Protein AF-A0A357SYV7-F1 (afdb_monomer)

Mean predicted aligned error: 10.17 Å

Solvent-accessible surface area (backbone atoms only — not comparable to full-atom values): 6438 Å² total; per-residue (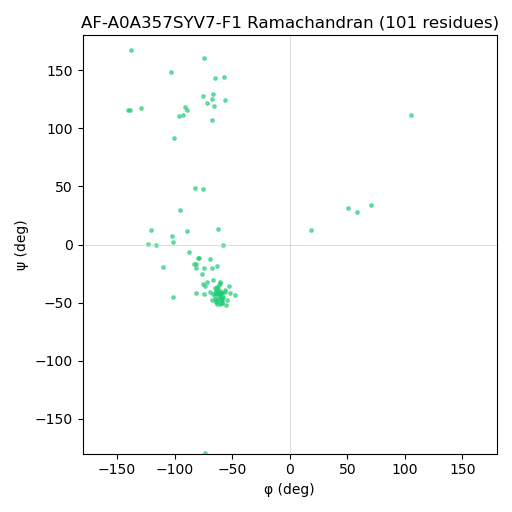Å²): 138,88,80,90,63,93,70,72,69,90,52,96,84,54,104,60,82,61,68,66,60,48,43,43,46,74,72,66,59,48,83,76,82,76,55,70,72,58,50,51,54,50,48,45,50,54,42,49,49,51,25,24,76,64,60,38,75,84,53,44,69,59,43,48,52,53,52,28,78,75,46,99,32,72,92,45,47,70,58,48,52,54,63,52,65,32,68,72,48,54,52,32,25,76,71,60,56,67,70,81,82,80,114

Secondary structure (DSSP, 8-state):
-----S-----TTSS---HHHHIIIIIS-PPPPPPHHHHHHHHHHHHHHHHHHHT-STTHHHHHHHHHHTTT-GGGHHHHHHHHT-HHHHHHHHHT--GGG--

Foldseek 3Di:
DDDPDPDDPPDVPDDDDDPVVCCVCPVVVPDDDDDPVVLLVVLLQVLLVVLLVVLHPVCSLVSLVVSVVVDVCVVVSVVSSVSCPPPVSNVCSNVSHHPVVPD

Radius of gyration: 17.52 Å; Cα contacts (8 Å, |Δi|>4): 78; chains: 1; bounding box: 31×27×48 Å

Sequence (103 aa):
MYSFSGLSNTLTGNKYGCWYKFYCRYVLELPSRPGLPLIFGKACHAVIETAIKAGNAEIMPALCQVVVSASDLEEQKEDLEKCVQASSVLDAINAGGEVEEYF

pLDDT: mean 79.22, std 17.85, range [34.66, 94.81]

Structure (mmCIF, N/CA/C/O backbone):
data_AF-A0A357SYV7-F1
#
_entry.id   AF-A0A357SYV7-F1
#
loop_
_atom_site.group_PDB
_atom_site.id
_atom_site.type_symbol
_atom_site.label_atom_id
_atom_site.label_alt_id
_atom_site.label_comp_id
_atom_site.label_asym_id
_atom_site.label_entity_id
_atom_site.label_seq_id
_atom_site.pdbx_PDB_ins_code
_atom_site.Cartn_x
_atom_site.Cartn_y
_atom_site.Cartn_z
_atom_site.occupancy
_atom_site.B_iso_or_equiv
_atom_site.auth_seq_id
_atom_site.auth_comp_id
_atom_site.auth_asym_id
_atom_site.auth_atom_id
_atom_site.pdbx_PDB_model_num
ATOM 1 N N . MET A 1 1 ? -3.318 18.938 -15.066 1.00 36.41 1 MET A N 1
ATOM 2 C CA . MET A 1 1 ? -4.245 17.864 -15.476 1.00 36.41 1 MET A CA 1
ATOM 3 C C . MET A 1 1 ? -3.392 16.632 -15.751 1.00 36.41 1 MET A C 1
ATOM 5 O O . MET A 1 1 ? -2.710 16.598 -16.768 1.00 36.41 1 MET A O 1
ATOM 9 N N . TYR A 1 2 ? -3.291 15.713 -14.789 1.00 34.66 2 TYR A N 1
ATOM 10 C CA . TYR A 1 2 ? -2.474 14.503 -14.917 1.00 34.66 2 TYR A CA 1
ATOM 11 C C . TYR A 1 2 ? -3.386 13.364 -15.379 1.00 34.66 2 TYR A C 1
ATOM 13 O O . TYR A 1 2 ? -4.272 12.955 -14.642 1.00 34.66 2 TYR A O 1
ATOM 21 N N . SER A 1 3 ? -3.213 12.910 -16.622 1.00 37.22 3 SER A N 1
ATOM 22 C CA . SER A 1 3 ? -3.902 11.726 -17.147 1.00 37.22 3 SER A CA 1
ATOM 23 C C . SER A 1 3 ? -3.029 10.502 -16.888 1.00 37.22 3 SER A C 1
ATOM 25 O O . SER A 1 3 ? -1.904 10.427 -17.382 1.00 37.22 3 SER A O 1
ATOM 27 N N . PHE A 1 4 ? -3.555 9.566 -16.099 1.00 49.66 4 PHE A N 1
ATOM 28 C CA . PHE A 1 4 ? -2.931 8.295 -15.723 1.00 49.66 4 PHE A CA 1
ATOM 29 C C . PHE A 1 4 ? -3.387 7.138 -16.629 1.00 49.66 4 PHE A C 1
ATOM 31 O O . PHE A 1 4 ? -3.438 5.986 -16.214 1.00 49.66 4 PHE A O 1
ATOM 38 N N . SER A 1 5 ? -3.720 7.421 -17.890 1.00 43.81 5 SER A N 1
ATOM 39 C CA . SER A 1 5 ? -3.986 6.369 -18.873 1.00 43.81 5 SER A CA 1
ATOM 40 C C . SER A 1 5 ? -2.691 6.061 -19.620 1.00 43.81 5 SER A C 1
ATOM 42 O O . SER A 1 5 ? -2.170 6.876 -20.376 1.00 43.81 5 SER A O 1
ATOM 44 N N . GLY A 1 6 ? -2.129 4.871 -19.400 1.00 47.78 6 GLY A N 1
ATOM 45 C CA . GLY A 1 6 ? -0.914 4.375 -20.062 1.00 47.78 6 GLY A CA 1
ATOM 46 C C . GLY A 1 6 ? -1.006 4.218 -21.591 1.00 47.78 6 GLY A C 1
ATOM 47 O O . GLY A 1 6 ? -0.129 3.594 -22.190 1.00 47.78 6 GLY A O 1
ATOM 48 N N . LEU A 1 7 ? -2.036 4.781 -22.224 1.00 44.47 7 LEU A N 1
ATOM 49 C CA . LEU A 1 7 ? -2.233 4.838 -23.664 1.00 44.47 7 LEU A CA 1
ATOM 50 C C . LEU A 1 7 ? -1.827 6.229 -24.158 1.00 44.47 7 LEU A C 1
ATOM 52 O O . LEU A 1 7 ? -2.604 7.179 -24.180 1.00 44.47 7 LEU A O 1
ATOM 56 N N . SER A 1 8 ? -0.556 6.342 -24.539 1.00 41.47 8 SER A N 1
ATOM 57 C CA . SER A 1 8 ? -0.042 7.519 -25.235 1.00 41.47 8 SER A CA 1
ATOM 58 C C . SER A 1 8 ? -0.673 7.574 -26.626 1.00 41.47 8 SER A C 1
ATOM 60 O O . SER A 1 8 ? -0.320 6.779 -27.493 1.00 41.47 8 SER A O 1
ATOM 62 N N . ASN A 1 9 ? -1.608 8.502 -26.835 1.00 43.44 9 ASN A N 1
ATOM 63 C CA . ASN A 1 9 ? -2.196 8.771 -28.145 1.00 43.44 9 ASN A CA 1
ATOM 64 C C . ASN A 1 9 ? -1.097 9.116 -29.161 1.00 43.44 9 ASN A C 1
ATOM 66 O O . ASN A 1 9 ? -0.325 10.055 -28.969 1.00 43.44 9 ASN A O 1
ATOM 70 N N . THR A 1 10 ? -1.057 8.369 -30.263 1.00 47.53 10 THR A N 1
ATOM 71 C CA . THR A 1 10 ? -0.120 8.492 -31.391 1.00 47.53 10 THR A CA 1
ATOM 72 C C . THR A 1 10 ? -0.449 9.686 -32.298 1.00 47.53 10 THR A C 1
ATOM 74 O O . THR A 1 10 ? -0.527 9.552 -33.517 1.00 47.5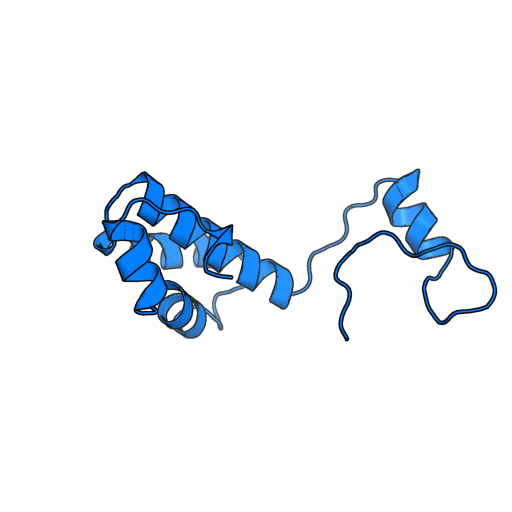3 10 THR A O 1
ATOM 77 N N . LEU A 1 11 ? -0.691 10.865 -31.723 1.00 46.03 11 LEU A N 1
ATOM 78 C CA . LEU A 1 11 ? -0.847 12.105 -32.485 1.00 46.03 11 LEU A CA 1
ATOM 79 C C . LEU A 1 11 ? 0.529 12.755 -32.644 1.00 46.03 11 LEU A C 1
ATOM 81 O O . LEU A 1 11 ? 1.147 13.187 -31.673 1.00 46.03 11 LEU A O 1
ATOM 85 N N . THR A 1 12 ? 0.988 12.839 -33.891 1.00 50.78 12 THR A N 1
ATOM 86 C CA . THR A 1 12 ? 2.328 13.261 -34.347 1.00 50.78 12 THR A CA 1
ATOM 87 C C . THR A 1 12 ? 2.774 14.670 -33.930 1.00 50.78 12 THR A C 1
ATOM 89 O O . THR A 1 12 ? 3.890 15.068 -34.247 1.00 50.78 12 THR A O 1
ATOM 92 N N . GLY A 1 13 ? 1.944 15.425 -33.205 1.00 50.69 13 GLY A N 1
ATOM 93 C CA . GLY A 1 13 ? 2.211 16.809 -32.810 1.00 50.69 13 GLY A CA 1
ATOM 94 C C . GLY A 1 13 ? 2.347 17.074 -31.308 1.00 50.69 13 GLY A C 1
ATOM 95 O O . GLY A 1 13 ? 2.564 18.227 -30.944 1.00 50.69 13 GLY A O 1
ATOM 96 N N . ASN A 1 14 ? 2.210 16.080 -30.420 1.00 41.31 14 ASN A N 1
ATOM 97 C CA . ASN A 1 14 ? 2.104 16.351 -28.980 1.00 41.31 14 ASN A CA 1
ATOM 98 C C . ASN A 1 14 ? 3.069 15.520 -28.122 1.00 41.31 14 ASN A C 1
ATOM 100 O O . ASN A 1 14 ? 2.956 14.306 -28.083 1.00 41.31 14 ASN A O 1
ATOM 104 N N . LYS A 1 15 ? 3.978 16.227 -27.432 1.00 44.62 15 LYS A N 1
ATOM 105 C CA . LYS A 1 15 ? 4.646 16.039 -26.115 1.00 44.62 15 LYS A CA 1
ATOM 106 C C . LYS A 1 15 ? 4.697 14.673 -25.374 1.00 44.62 15 LYS A C 1
ATOM 108 O O . LYS A 1 15 ? 5.130 14.664 -24.224 1.00 44.62 15 LYS A O 1
ATOM 113 N N . TYR A 1 16 ? 4.362 13.527 -25.964 1.00 45.91 16 TYR A N 1
ATOM 114 C CA . TYR A 1 16 ? 4.280 12.239 -25.270 1.00 45.91 16 TYR A CA 1
ATOM 115 C C . TYR A 1 16 ? 4.832 11.071 -26.108 1.00 45.91 16 TYR A C 1
ATOM 117 O O . TYR A 1 16 ? 4.270 10.696 -27.130 1.00 45.91 16 TYR A O 1
ATOM 125 N N . GLY A 1 17 ? 5.915 10.462 -25.599 1.00 57.38 17 GLY A N 1
ATOM 126 C CA . GLY A 1 17 ? 6.293 9.064 -25.850 1.00 57.38 17 GLY A CA 1
ATOM 127 C C . GLY A 1 17 ? 7.463 8.808 -26.810 1.00 57.38 17 GLY A C 1
ATOM 128 O O . GLY A 1 17 ? 7.346 8.962 -28.016 1.00 57.38 17 GLY A O 1
ATOM 129 N N . CYS A 1 18 ? 8.585 8.307 -26.278 1.00 72.00 18 CYS A N 1
ATOM 130 C CA . CYS A 1 18 ? 9.673 7.724 -27.070 1.00 72.00 18 CYS A CA 1
ATOM 131 C C . CYS A 1 18 ? 9.242 6.356 -27.641 1.00 72.00 18 CYS A C 1
ATOM 133 O O . CYS A 1 18 ? 8.932 5.450 -26.864 1.00 72.00 18 CYS A O 1
ATOM 135 N N . TRP A 1 19 ? 9.265 6.185 -28.970 1.00 74.00 19 TRP A N 1
ATOM 136 C CA . TRP A 1 19 ? 8.891 4.936 -29.667 1.00 74.00 19 TRP A CA 1
ATOM 137 C C . TRP A 1 19 ? 9.625 3.699 -29.147 1.00 74.00 19 TRP A C 1
ATOM 139 O O . TRP A 1 19 ? 9.038 2.627 -29.018 1.00 74.00 19 TRP A O 1
ATOM 149 N N . TYR A 1 20 ? 10.890 3.868 -28.765 1.00 79.56 20 TYR A N 1
ATOM 150 C CA . TYR A 1 20 ? 11.685 2.804 -28.164 1.00 79.56 20 TYR A CA 1
ATOM 151 C C . TYR A 1 20 ? 11.066 2.296 -26.853 1.00 79.56 20 TYR A C 1
ATOM 153 O O . TYR A 1 20 ? 10.945 1.093 -26.644 1.00 79.56 20 TYR A O 1
ATOM 161 N N . LYS A 1 21 ? 10.570 3.202 -25.999 1.00 75.00 21 LYS A N 1
ATOM 162 C CA . LYS A 1 21 ? 9.909 2.839 -24.736 1.00 75.00 21 LYS A CA 1
ATOM 163 C C . LYS A 1 21 ? 8.609 2.069 -24.974 1.00 75.00 21 LYS A C 1
ATOM 165 O O . LYS A 1 21 ? 8.311 1.150 -24.216 1.00 75.00 21 LYS A O 1
ATOM 170 N N . PHE A 1 22 ? 7.850 2.430 -26.012 1.00 80.25 22 PHE A N 1
ATOM 171 C CA . PHE A 1 22 ? 6.654 1.686 -26.409 1.00 80.25 22 PHE A CA 1
ATOM 172 C C . PHE A 1 22 ? 7.016 0.263 -26.847 1.00 80.25 22 PHE A C 1
ATOM 174 O O . PHE A 1 22 ? 6.467 -0.692 -26.306 1.00 80.25 22 PHE A O 1
ATOM 181 N N . TYR A 1 23 ? 7.981 0.121 -27.759 1.00 82.06 23 TYR A N 1
ATOM 182 C CA . TYR A 1 23 ? 8.420 -1.179 -28.268 1.00 82.06 23 TYR A CA 1
ATOM 183 C C . TYR A 1 23 ? 8.932 -2.091 -27.143 1.00 82.06 23 TYR A C 1
ATOM 185 O O . TYR A 1 23 ? 8.475 -3.223 -27.005 1.00 82.06 23 TYR A O 1
ATOM 193 N N . CYS A 1 24 ? 9.802 -1.581 -26.265 1.00 84.00 24 CYS A N 1
ATOM 194 C CA . CYS A 1 24 ? 10.301 -2.345 -25.121 1.00 84.00 24 CYS A CA 1
ATOM 195 C C . CYS A 1 24 ? 9.182 -2.810 -24.180 1.00 84.00 24 CYS A C 1
ATOM 197 O O . CYS A 1 24 ? 9.233 -3.933 -23.689 1.00 84.00 24 CYS A O 1
ATOM 199 N N . ARG A 1 25 ? 8.187 -1.955 -23.914 1.00 80.81 25 ARG A N 1
ATOM 200 C CA . ARG A 1 25 ? 7.141 -2.254 -22.929 1.00 80.81 25 ARG A CA 1
ATOM 201 C C . ARG A 1 25 ? 6.029 -3.143 -23.476 1.00 80.81 25 ARG A C 1
ATOM 203 O O . ARG A 1 25 ? 5.558 -4.004 -22.748 1.00 80.81 25 ARG A O 1
ATOM 210 N N . TYR A 1 26 ? 5.586 -2.901 -24.706 1.00 81.06 26 TYR A N 1
ATOM 211 C CA . TYR A 1 26 ? 4.369 -3.514 -25.247 1.00 81.06 26 TYR A CA 1
ATOM 212 C C . TYR A 1 26 ? 4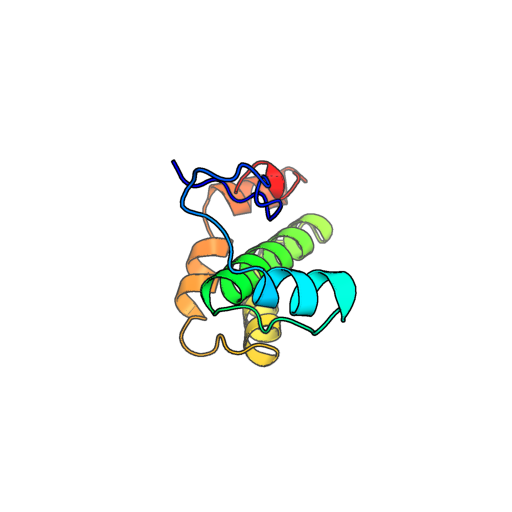.626 -4.548 -26.343 1.00 81.06 26 TYR A C 1
ATOM 214 O O . TYR A 1 26 ? 3.745 -5.353 -26.605 1.00 81.06 26 TYR A O 1
ATOM 222 N N . VAL A 1 27 ? 5.798 -4.534 -26.990 1.00 86.81 27 VAL A N 1
ATOM 223 C CA . VAL A 1 27 ? 6.151 -5.538 -28.012 1.00 86.81 27 VAL A CA 1
ATOM 224 C C . VAL A 1 27 ? 7.090 -6.591 -27.439 1.00 86.81 27 VAL A C 1
ATOM 226 O O . VAL A 1 27 ? 6.880 -7.777 -27.649 1.00 86.81 27 VAL A O 1
ATOM 229 N N . LEU A 1 28 ? 8.118 -6.165 -26.700 1.00 89.81 28 LEU A N 1
ATOM 230 C CA . LEU A 1 28 ? 9.047 -7.085 -26.033 1.00 89.81 28 LEU A CA 1
ATOM 231 C C . LEU A 1 28 ? 8.587 -7.515 -24.633 1.00 89.81 28 LEU A C 1
ATOM 233 O O . LEU A 1 28 ? 9.265 -8.325 -24.011 1.00 89.81 28 LEU A O 1
ATOM 237 N N . GLU A 1 29 ? 7.495 -6.932 -24.124 1.00 88.56 29 GLU A N 1
ATOM 238 C CA . GLU A 1 29 ? 6.932 -7.206 -22.791 1.00 88.56 29 GLU A CA 1
ATOM 239 C C . GLU A 1 29 ? 7.960 -7.121 -21.650 1.00 88.56 29 GLU A C 1
ATOM 241 O O . GLU A 1 29 ? 7.866 -7.815 -20.636 1.00 88.56 29 GLU A O 1
ATOM 246 N N . LEU A 1 30 ? 8.967 -6.251 -21.790 1.00 86.06 30 LEU A N 1
ATOM 247 C CA . LEU A 1 30 ? 10.001 -6.133 -20.772 1.00 86.06 30 LEU A CA 1
ATOM 248 C C . LEU A 1 30 ? 9.398 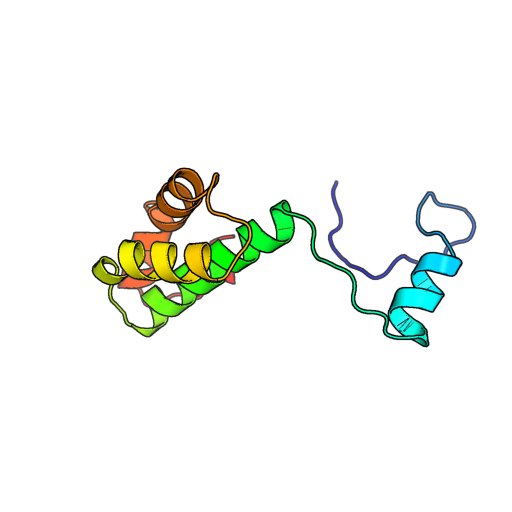-5.561 -19.480 1.00 86.06 30 LEU A C 1
ATOM 250 O O . LEU A 1 30 ? 8.751 -4.504 -19.515 1.00 86.06 30 LEU A O 1
ATOM 254 N N . PRO A 1 31 ? 9.634 -6.208 -18.324 1.00 78.12 31 PRO A N 1
ATOM 255 C CA . PRO A 1 31 ? 9.058 -5.771 -17.066 1.00 78.12 31 PRO A CA 1
ATOM 256 C C . PRO A 1 31 ? 9.633 -4.408 -16.681 1.00 78.12 31 PRO A C 1
ATOM 258 O O . PRO A 1 31 ? 10.834 -4.241 -16.464 1.00 78.12 31 PRO A O 1
ATOM 261 N N . SER A 1 32 ? 8.758 -3.409 -16.570 1.00 75.50 32 SER A N 1
ATOM 262 C CA . SER A 1 32 ? 9.133 -2.130 -15.976 1.00 75.50 32 SER A CA 1
ATOM 263 C C . SER A 1 32 ? 9.223 -2.306 -14.468 1.00 75.50 32 SER A C 1
ATOM 265 O O . SER A 1 32 ? 8.250 -2.726 -13.841 1.00 75.50 32 SER A O 1
ATOM 267 N N . ARG A 1 33 ? 10.344 -1.906 -13.865 1.00 79.38 33 ARG A N 1
ATOM 268 C CA . ARG A 1 33 ? 10.387 -1.745 -12.410 1.00 79.38 33 ARG A CA 1
ATOM 269 C C . ARG A 1 33 ? 9.482 -0.569 -12.022 1.00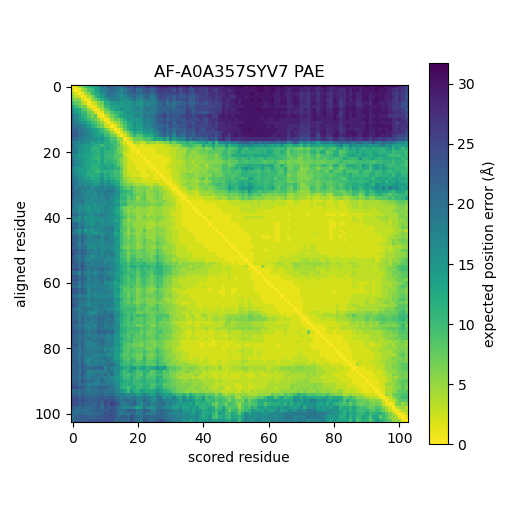 79.38 33 ARG A C 1
ATOM 271 O O . ARG A 1 33 ? 9.622 0.506 -12.618 1.00 79.38 33 ARG A O 1
ATOM 278 N N . PRO A 1 34 ? 8.512 -0.764 -11.117 1.00 81.81 34 PRO A N 1
ATOM 279 C CA . PRO A 1 34 ? 7.694 0.333 -10.625 1.00 81.81 34 PRO A CA 1
ATOM 280 C C . PRO A 1 34 ? 8.576 1.312 -9.844 1.00 81.81 34 PRO A C 1
ATOM 282 O O . PRO A 1 34 ? 9.509 0.908 -9.158 1.00 81.81 34 PRO A O 1
ATOM 285 N N . GLY A 1 35 ? 8.295 2.608 -9.970 1.00 87.75 35 GLY A N 1
ATOM 286 C CA . GLY A 1 35 ? 8.910 3.607 -9.098 1.00 87.75 35 GLY A CA 1
ATOM 287 C C . GLY A 1 35 ? 8.298 3.558 -7.699 1.00 87.75 35 GLY A C 1
ATOM 288 O O . GLY A 1 35 ? 7.166 3.096 -7.538 1.00 87.75 35 GLY A O 1
ATOM 289 N N . LEU A 1 36 ? 9.013 4.110 -6.719 1.00 89.38 36 LEU A N 1
ATOM 290 C CA . LEU A 1 36 ? 8.600 4.146 -5.313 1.00 89.38 36 LEU A CA 1
ATOM 291 C C . LEU A 1 36 ? 7.143 4.617 -5.091 1.00 89.38 36 LEU A C 1
ATOM 293 O O . LEU A 1 36 ? 6.425 3.923 -4.376 1.00 89.38 36 LEU A O 1
ATOM 297 N N . PRO A 1 37 ? 6.628 5.681 -5.754 1.00 90.50 37 PRO A N 1
ATOM 298 C CA . PRO A 1 37 ? 5.237 6.108 -5.552 1.00 90.50 37 PRO A CA 1
ATOM 299 C C . PRO A 1 37 ? 4.202 5.046 -5.941 1.00 90.50 37 PRO A C 1
ATOM 301 O O . PRO A 1 37 ? 3.160 4.922 -5.306 1.00 90.50 37 PRO A O 1
ATOM 304 N N . LEU A 1 38 ? 4.491 4.257 -6.982 1.00 88.94 38 LEU A N 1
ATOM 305 C CA . LEU A 1 38 ? 3.593 3.197 -7.435 1.00 88.94 38 LEU A CA 1
ATOM 306 C C . LEU A 1 38 ? 3.645 1.983 -6.500 1.00 88.94 38 LEU A C 1
ATOM 308 O O . LEU A 1 38 ? 2.629 1.320 -6.315 1.00 88.94 38 LEU A O 1
ATOM 312 N N . ILE A 1 39 ? 4.814 1.690 -5.925 1.00 92.56 39 ILE A N 1
ATOM 313 C CA . ILE A 1 39 ? 4.968 0.642 -4.907 1.00 92.56 39 ILE A CA 1
ATOM 314 C C . ILE A 1 39 ? 4.185 1.037 -3.650 1.00 92.56 39 ILE A C 1
ATOM 316 O O . ILE A 1 39 ? 3.387 0.244 -3.160 1.00 92.56 39 ILE A O 1
ATOM 320 N N . PHE A 1 40 ? 4.340 2.283 -3.194 1.00 93.81 40 PHE A N 1
ATOM 321 C CA . PHE A 1 40 ? 3.634 2.816 -2.030 1.00 93.81 40 PHE A CA 1
ATOM 322 C C . PHE A 1 40 ? 2.109 2.770 -2.199 1.00 93.81 40 PHE A C 1
ATOM 324 O O . PHE A 1 40 ? 1.414 2.213 -1.355 1.00 93.81 40 PHE A O 1
ATOM 331 N N . GLY A 1 41 ? 1.577 3.265 -3.324 1.00 91.75 41 GLY A N 1
ATOM 332 C CA . GLY A 1 41 ? 0.132 3.221 -3.580 1.00 91.75 41 GLY A CA 1
ATOM 333 C C . GLY A 1 41 ? -0.429 1.793 -3.584 1.00 91.75 41 GLY A C 1
ATOM 334 O O . GLY A 1 41 ? -1.459 1.524 -2.969 1.00 91.75 41 GLY A O 1
ATOM 335 N N . LYS A 1 42 ? 0.292 0.843 -4.196 1.00 91.44 42 LYS A N 1
ATOM 336 C CA . LYS A 1 42 ? -0.091 -0.579 -4.174 1.00 91.44 42 LYS A CA 1
ATOM 337 C C . LYS A 1 42 ? -0.076 -1.171 -2.768 1.00 91.44 42 LYS A C 1
ATOM 339 O O . LYS A 1 42 ? -0.940 -1.986 -2.460 1.00 91.44 42 LYS A O 1
ATOM 344 N N . ALA A 1 43 ? 0.884 -0.775 -1.935 1.00 94.12 43 ALA A N 1
ATOM 345 C CA . ALA A 1 43 ? 0.945 -1.204 -0.545 1.00 94.12 43 ALA A CA 1
ATOM 346 C C . ALA A 1 43 ? -0.282 -0.724 0.241 1.00 94.12 43 ALA A C 1
ATOM 348 O O . ALA A 1 43 ? -0.922 -1.541 0.902 1.00 94.12 43 ALA A O 1
ATOM 349 N N . CYS A 1 44 ? -0.664 0.553 0.100 1.00 93.75 44 CYS A N 1
ATOM 350 C CA . CYS A 1 44 ? -1.885 1.086 0.711 1.00 93.75 44 CYS A CA 1
ATOM 351 C C . CYS A 1 44 ? -3.115 0.270 0.294 1.00 93.75 44 CYS A C 1
ATOM 353 O O . CYS A 1 44 ? -3.840 -0.229 1.152 1.00 93.75 44 CYS A O 1
ATOM 355 N N . HIS A 1 45 ? -3.314 0.075 -1.015 1.00 92.62 45 HIS A N 1
ATOM 356 C CA . HIS A 1 45 ? -4.466 -0.669 -1.533 1.00 92.62 45 HIS A CA 1
ATOM 357 C C . HIS A 1 45 ? -4.499 -2.103 -0.996 1.00 92.62 45 HIS A C 1
ATOM 359 O O . HIS A 1 45 ? -5.533 -2.555 -0.514 1.00 92.62 45 HIS A O 1
ATOM 365 N N . ALA A 1 46 ? -3.362 -2.803 -1.011 1.00 93.50 46 ALA A N 1
ATOM 366 C CA . ALA A 1 46 ? -3.283 -4.181 -0.539 1.00 93.50 46 ALA A CA 1
ATOM 367 C C . ALA A 1 46 ? -3.668 -4.317 0.943 1.00 93.50 46 ALA A C 1
ATOM 369 O O . ALA A 1 46 ? -4.417 -5.229 1.302 1.00 93.50 46 ALA A O 1
ATOM 370 N N . VAL A 1 47 ? -3.188 -3.412 1.803 1.00 94.25 47 VAL A N 1
ATOM 371 C CA . VAL A 1 47 ? -3.533 -3.415 3.233 1.00 94.25 47 VAL A CA 1
ATOM 372 C C . VAL A 1 47 ? -5.025 -3.154 3.430 1.00 94.25 47 VAL A C 1
ATOM 374 O O . VAL A 1 47 ? -5.687 -3.908 4.145 1.00 94.25 47 VAL A O 1
ATOM 377 N N . ILE A 1 48 ? -5.562 -2.122 2.777 1.00 92.12 48 ILE A N 1
ATOM 378 C CA . ILE A 1 48 ? -6.952 -1.692 2.958 1.00 92.12 48 ILE A CA 1
ATOM 379 C C . ILE A 1 48 ? -7.926 -2.739 2.423 1.00 92.12 48 ILE A C 1
ATOM 381 O O . ILE A 1 48 ? -8.838 -3.139 3.143 1.00 92.12 48 ILE A O 1
ATOM 385 N N . GLU A 1 49 ? -7.707 -3.252 1.209 1.00 91.81 49 GLU A N 1
ATOM 386 C CA . GLU A 1 49 ? -8.545 -4.312 0.639 1.00 91.81 49 GLU A CA 1
ATOM 387 C C . GLU A 1 49 ? -8.594 -5.538 1.547 1.00 91.81 49 GLU A C 1
ATOM 389 O O . GLU A 1 49 ? -9.642 -6.164 1.709 1.00 91.81 49 GLU A O 1
ATOM 394 N N . THR A 1 50 ? -7.450 -5.903 2.124 1.00 92.94 50 THR A N 1
ATOM 395 C CA . THR A 1 50 ? -7.360 -7.069 3.003 1.00 92.94 50 THR A CA 1
ATOM 396 C C . THR A 1 50 ? -8.102 -6.818 4.314 1.00 92.94 50 THR A C 1
ATOM 398 O O . THR A 1 50 ? -8.828 -7.700 4.772 1.00 92.94 50 THR A O 1
ATOM 401 N N . ALA A 1 51 ? -7.983 -5.619 4.892 1.00 91.31 51 ALA A N 1
ATOM 402 C CA . ALA A 1 51 ? -8.703 -5.234 6.105 1.00 91.31 51 ALA A CA 1
ATOM 403 C C . ALA A 1 51 ? -10.226 -5.190 5.895 1.00 91.31 51 ALA A C 1
ATOM 405 O O . ALA A 1 51 ? -10.967 -5.710 6.728 1.00 91.31 51 ALA A O 1
ATOM 406 N N . ILE A 1 52 ? -10.684 -4.660 4.756 1.00 90.44 52 ILE A N 1
ATOM 407 C CA . ILE A 1 52 ? -12.098 -4.667 4.349 1.00 90.44 52 ILE A CA 1
ATOM 408 C C . ILE A 1 52 ? -12.607 -6.103 4.209 1.00 90.44 52 ILE A C 1
ATOM 410 O O . ILE A 1 52 ? -13.616 -6.460 4.813 1.00 90.44 52 ILE A O 1
ATOM 414 N N . LYS A 1 53 ? -11.894 -6.959 3.463 1.00 90.31 53 LYS A N 1
ATOM 415 C CA . LYS A 1 53 ? -12.278 -8.372 3.272 1.00 90.31 53 LYS A CA 1
ATOM 416 C C . LYS A 1 53 ? -12.330 -9.142 4.594 1.00 90.31 53 LYS A C 1
ATOM 418 O O . LYS A 1 53 ? -13.136 -10.058 4.732 1.00 90.31 53 LYS A O 1
ATOM 423 N N . ALA A 1 54 ? -11.477 -8.783 5.552 1.00 90.06 54 ALA A N 1
ATOM 424 C CA . ALA A 1 54 ? -11.472 -9.359 6.892 1.00 90.06 54 ALA A CA 1
ATOM 425 C C . ALA A 1 54 ? -12.520 -8.739 7.836 1.00 90.06 54 ALA A C 1
ATOM 427 O O . ALA A 1 54 ? -12.789 -9.324 8.885 1.00 90.06 54 ALA A O 1
ATOM 428 N N . GLY A 1 55 ? -13.075 -7.565 7.507 1.00 87.94 55 GLY A N 1
ATOM 429 C CA . GLY A 1 55 ? -13.956 -6.793 8.389 1.00 87.94 55 GLY A CA 1
ATOM 430 C C . GLY A 1 55 ? -13.294 -6.414 9.716 1.00 87.94 55 GLY A C 1
ATOM 431 O O . GLY A 1 55 ? -13.967 -6.330 10.741 1.00 87.94 55 GLY A O 1
ATOM 432 N N . ASN A 1 56 ? -11.966 -6.271 9.730 1.00 88.50 56 ASN A N 1
ATOM 433 C CA . ASN A 1 56 ? -11.199 -6.053 10.951 1.00 88.50 56 ASN A CA 1
ATOM 434 C C . ASN A 1 56 ? -10.106 -5.008 10.706 1.00 88.50 56 ASN A C 1
ATOM 436 O O . ASN A 1 56 ? -9.184 -5.237 9.930 1.00 88.50 56 ASN A O 1
ATOM 440 N N . ALA A 1 57 ? -10.190 -3.865 11.383 1.00 88.19 57 ALA A N 1
ATOM 441 C CA . ALA A 1 57 ? -9.177 -2.813 11.294 1.00 88.19 57 ALA A CA 1
ATOM 442 C C . ALA A 1 57 ? -7.949 -3.085 12.187 1.00 88.19 57 ALA A C 1
ATOM 444 O O . ALA A 1 57 ? -6.865 -2.561 11.936 1.00 88.19 57 ALA A O 1
ATOM 445 N N . GLU A 1 58 ? -8.068 -3.940 13.205 1.00 90.69 58 GLU A N 1
ATOM 446 C CA . GLU A 1 58 ? -6.977 -4.220 14.150 1.00 90.69 58 GLU A CA 1
ATOM 447 C C . GLU A 1 58 ? -5.806 -4.966 13.496 1.00 90.69 58 GLU A C 1
ATOM 449 O O . GLU A 1 58 ? -4.682 -4.921 13.995 1.00 90.69 58 GLU A O 1
ATOM 454 N N . ILE A 1 59 ? -6.031 -5.621 12.351 1.00 92.56 59 ILE A N 1
ATOM 455 C CA . ILE A 1 59 ? -4.9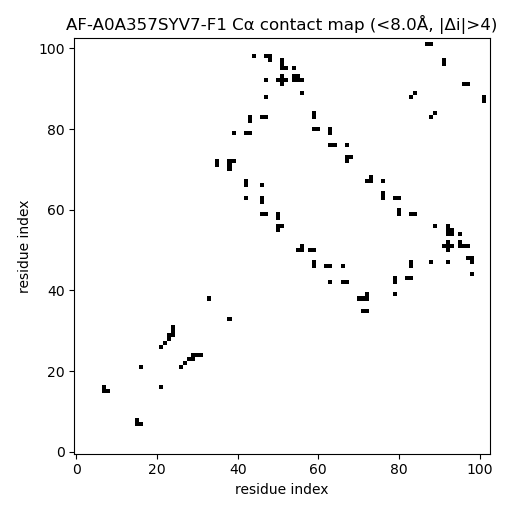72 -6.329 11.618 1.00 92.56 59 ILE A CA 1
ATOM 456 C C . ILE A 1 59 ? -4.085 -5.391 10.787 1.00 92.56 59 ILE A C 1
ATOM 458 O O . ILE A 1 59 ? -3.035 -5.817 10.308 1.00 92.56 59 ILE A O 1
ATOM 462 N N . MET A 1 60 ? -4.464 -4.121 10.608 1.00 91.50 60 MET A N 1
ATOM 463 C CA . MET A 1 60 ? -3.767 -3.196 9.705 1.00 91.50 60 MET A CA 1
ATOM 464 C C . MET A 1 60 ? -2.288 -2.964 10.053 1.00 91.50 60 MET A C 1
ATOM 466 O O . MET A 1 60 ? -1.479 -3.000 9.124 1.00 91.50 60 MET A O 1
ATOM 470 N N . PRO A 1 61 ? -1.873 -2.798 11.327 1.00 92.69 61 PRO A N 1
ATOM 471 C CA . PRO A 1 61 ? -0.453 -2.666 11.667 1.00 92.69 61 PRO A CA 1
ATOM 472 C C . PRO A 1 61 ? 0.363 -3.909 11.285 1.00 92.69 61 PRO A C 1
ATOM 474 O O . PRO A 1 61 ? 1.474 -3.800 10.766 1.00 92.69 61 PRO A O 1
ATOM 477 N N . ALA A 1 62 ? -0.207 -5.104 11.480 1.00 93.94 62 ALA A N 1
ATOM 478 C CA . ALA A 1 62 ? 0.437 -6.352 11.079 1.00 93.94 62 ALA A CA 1
ATOM 479 C C . ALA A 1 62 ? 0.546 -6.456 9.550 1.00 93.94 62 ALA A C 1
ATOM 481 O O . ALA A 1 62 ? 1.603 -6.814 9.034 1.00 93.94 62 ALA A O 1
ATOM 482 N N . LEU A 1 63 ? -0.508 -6.081 8.819 1.00 94.81 63 LEU A N 1
ATOM 483 C CA . LEU A 1 63 ? -0.494 -6.046 7.356 1.00 94.81 63 LEU A CA 1
ATOM 484 C C . LEU A 1 63 ? 0.533 -5.042 6.815 1.00 94.81 63 LEU A C 1
ATOM 486 O O . LEU A 1 63 ? 1.271 -5.381 5.891 1.00 94.81 63 LEU A O 1
ATOM 490 N N . CYS A 1 64 ? 0.639 -3.851 7.411 1.00 94.75 64 CYS A N 1
ATOM 491 C CA . CYS A 1 64 ? 1.658 -2.865 7.045 1.00 94.75 64 CYS A CA 1
ATOM 492 C C . CYS A 1 64 ? 3.063 -3.436 7.235 1.00 94.75 64 CYS A C 1
ATOM 494 O O . CYS A 1 64 ? 3.879 -3.358 6.320 1.00 94.75 64 CYS A O 1
ATOM 496 N N . GLN A 1 65 ? 3.332 -4.079 8.376 1.00 94.44 65 GLN A N 1
ATOM 497 C CA . GLN A 1 65 ? 4.627 -4.710 8.626 1.00 94.44 65 GLN A CA 1
ATOM 498 C C . GLN A 1 65 ? 4.948 -5.806 7.601 1.00 94.44 65 GLN A C 1
ATOM 500 O O . GLN A 1 65 ? 6.082 -5.880 7.129 1.00 94.44 65 GLN A O 1
ATOM 505 N N . VAL A 1 66 ? 3.969 -6.641 7.241 1.00 94.44 66 VAL A N 1
ATOM 506 C CA . VAL A 1 66 ? 4.157 -7.703 6.241 1.00 94.44 66 VAL A CA 1
ATOM 507 C C . VAL A 1 66 ? 4.463 -7.106 4.869 1.00 94.44 66 VAL A C 1
ATOM 509 O O . VAL A 1 66 ? 5.443 -7.502 4.238 1.00 94.44 66 VAL A O 1
ATOM 512 N N . VAL A 1 67 ? 3.672 -6.130 4.417 1.00 94.06 67 VAL A N 1
ATOM 513 C CA . VAL A 1 67 ? 3.851 -5.506 3.098 1.00 94.06 67 VAL A CA 1
ATOM 514 C C . VAL A 1 67 ? 5.179 -4.759 3.009 1.00 94.06 67 VAL A C 1
ATOM 516 O O . VAL A 1 67 ? 5.873 -4.896 2.002 1.00 94.06 67 VAL A O 1
ATOM 519 N N . VAL A 1 68 ? 5.560 -4.031 4.061 1.00 93.94 68 VAL A N 1
ATOM 520 C CA . VAL A 1 68 ? 6.857 -3.348 4.143 1.00 93.94 68 VAL A CA 1
ATOM 521 C C . VAL A 1 68 ? 7.996 -4.361 4.088 1.00 93.94 68 VAL A C 1
ATOM 523 O O . VAL A 1 68 ? 8.858 -4.222 3.235 1.00 93.94 68 VAL A O 1
ATOM 526 N N . SER A 1 69 ? 7.934 -5.449 4.864 1.00 91.88 69 SER A N 1
ATOM 527 C CA . SER A 1 69 ? 8.993 -6.475 4.866 1.00 91.88 69 SER A CA 1
ATOM 528 C C . SER A 1 69 ? 9.177 -7.211 3.530 1.00 91.88 69 SER A C 1
ATOM 530 O O . SER A 1 69 ? 10.202 -7.853 3.306 1.00 91.88 69 SER A O 1
ATOM 532 N N . ALA A 1 70 ? 8.175 -7.144 2.649 1.00 90.69 70 ALA A N 1
ATOM 533 C CA . ALA A 1 70 ? 8.198 -7.736 1.316 1.00 90.69 70 ALA A CA 1
ATOM 534 C C . ALA A 1 70 ? 8.480 -6.711 0.196 1.0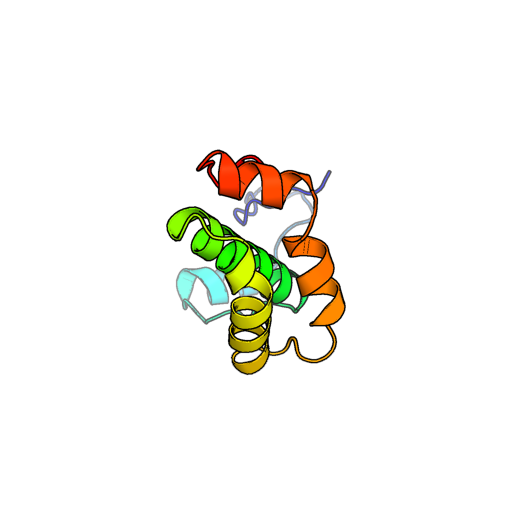0 90.69 70 ALA A C 1
ATOM 536 O O . ALA A 1 70 ? 8.452 -7.086 -0.979 1.00 90.69 70 ALA A O 1
ATOM 537 N N . SER A 1 71 ? 8.717 -5.437 0.532 1.00 88.88 71 SER A N 1
ATOM 538 C CA . SER A 1 71 ? 8.812 -4.321 -0.421 1.00 88.88 71 SER A CA 1
ATOM 539 C C . SER A 1 71 ? 9.962 -3.366 -0.081 1.00 88.88 71 SER A C 1
ATOM 541 O O . SER A 1 71 ? 10.487 -3.365 1.021 1.00 88.88 71 SER A O 1
ATOM 543 N N . ASP A 1 72 ? 10.305 -2.466 -1.003 1.00 89.06 72 ASP A N 1
ATOM 544 C CA . ASP A 1 72 ? 11.308 -1.414 -0.771 1.00 89.06 72 ASP A CA 1
ATOM 545 C C . ASP A 1 72 ? 10.704 -0.198 -0.024 1.00 89.06 72 ASP A C 1
ATOM 547 O O . ASP A 1 72 ? 10.832 0.937 -0.484 1.00 89.06 72 ASP A O 1
ATOM 551 N N . LEU A 1 73 ? 9.967 -0.432 1.072 1.00 92.69 73 LEU A N 1
ATOM 552 C CA . LEU A 1 73 ? 9.177 0.594 1.783 1.00 92.69 73 LEU A CA 1
ATOM 553 C C . LEU A 1 73 ? 9.562 0.801 3.260 1.00 92.69 73 LEU A C 1
ATOM 555 O O . LEU A 1 73 ? 8.820 1.455 3.992 1.00 92.69 73 LEU A O 1
ATOM 559 N N . GLU A 1 74 ? 10.692 0.258 3.723 1.00 91.38 74 GLU A N 1
ATOM 560 C CA . GLU A 1 74 ? 11.105 0.310 5.139 1.00 91.38 74 GLU A CA 1
ATOM 561 C C . GLU A 1 74 ? 11.097 1.737 5.717 1.00 91.38 74 GLU A C 1
ATOM 563 O O . GLU A 1 74 ? 10.611 1.967 6.824 1.00 91.38 74 GLU A O 1
ATOM 568 N N . GLU A 1 75 ? 11.571 2.712 4.939 1.00 92.19 75 GLU A N 1
ATOM 569 C CA . GLU A 1 75 ? 11.623 4.125 5.332 1.00 92.19 75 GLU A CA 1
ATOM 570 C C . GLU A 1 75 ? 10.245 4.811 5.316 1.00 92.19 75 GLU A C 1
ATOM 572 O O . GLU A 1 75 ? 10.066 5.846 5.950 1.00 92.19 75 GLU A O 1
ATOM 577 N N . GLN A 1 76 ? 9.265 4.252 4.600 1.00 92.44 76 GLN A N 1
ATOM 578 C CA . GLN A 1 76 ? 7.920 4.817 4.428 1.00 92.44 76 GLN A CA 1
ATOM 579 C C . GLN A 1 76 ? 6.868 4.125 5.302 1.00 92.44 76 GLN A C 1
ATOM 581 O O . GLN A 1 76 ? 5.677 4.408 5.162 1.00 92.44 76 GLN A O 1
ATOM 586 N N . LYS A 1 77 ? 7.275 3.225 6.206 1.00 92.25 77 LYS A N 1
ATOM 587 C CA . LYS A 1 77 ? 6.352 2.460 7.055 1.00 92.25 77 LYS A CA 1
ATOM 588 C C . LYS A 1 77 ? 5.388 3.356 7.839 1.00 92.25 77 LYS A C 1
ATOM 590 O O . LYS A 1 77 ? 4.188 3.102 7.836 1.00 92.25 77 LYS A O 1
ATOM 595 N N . GLU A 1 78 ? 5.896 4.401 8.490 1.00 93.50 78 GLU A N 1
ATOM 596 C CA . GLU A 1 78 ? 5.058 5.306 9.288 1.00 93.50 78 GLU A CA 1
ATOM 597 C C . GLU A 1 78 ? 4.031 6.051 8.429 1.00 93.50 78 GLU A C 1
ATOM 599 O O . GLU A 1 78 ? 2.900 6.279 8.854 1.00 93.50 78 GLU A O 1
ATOM 604 N N . ASP A 1 79 ? 4.411 6.433 7.211 1.00 92.62 79 ASP A N 1
ATOM 605 C CA . ASP A 1 79 ? 3.514 7.130 6.294 1.00 92.62 79 ASP A CA 1
ATOM 606 C C . ASP A 1 79 ? 2.469 6.179 5.708 1.00 92.62 79 ASP A C 1
ATOM 608 O O . ASP A 1 79 ? 1.305 6.560 5.576 1.00 92.62 79 ASP A O 1
ATOM 612 N N . LEU A 1 80 ? 2.846 4.924 5.443 1.00 93.56 80 LEU A N 1
ATOM 613 C CA . LEU A 1 80 ? 1.909 3.866 5.073 1.00 93.56 80 LEU A CA 1
ATOM 614 C C . LEU A 1 80 ? 0.860 3.671 6.174 1.00 93.56 80 LEU A C 1
ATOM 616 O O . LEU A 1 80 ? -0.333 3.713 5.882 1.00 93.56 80 LEU A O 1
ATOM 620 N N . GLU A 1 81 ? 1.287 3.522 7.432 1.00 93.69 81 GLU A N 1
ATOM 621 C CA . GLU A 1 81 ? 0.389 3.351 8.582 1.00 93.69 81 GLU A CA 1
ATOM 622 C C . GLU A 1 81 ? -0.584 4.529 8.729 1.00 93.69 81 GLU A C 1
ATOM 624 O O . GLU A 1 81 ? -1.788 4.313 8.877 1.00 93.69 81 GLU A O 1
ATOM 629 N N . LYS A 1 82 ? -0.099 5.772 8.601 1.00 92.00 82 LYS A N 1
ATOM 630 C CA . LYS A 1 82 ? -0.958 6.970 8.622 1.00 92.00 82 LYS A CA 1
ATOM 631 C C . LYS A 1 82 ? -1.984 6.964 7.491 1.00 92.00 82 LYS A C 1
ATOM 633 O O . LYS A 1 82 ? -3.143 7.299 7.726 1.00 92.00 82 LYS A O 1
ATOM 638 N N . CYS A 1 83 ? -1.572 6.608 6.274 1.00 90.81 83 CYS A N 1
ATOM 639 C CA . CYS A 1 83 ? -2.460 6.591 5.114 1.00 90.81 83 CYS A CA 1
ATOM 640 C C . CYS A 1 83 ? -3.571 5.553 5.262 1.00 90.81 83 CYS A C 1
ATOM 642 O O . CYS A 1 83 ? -4.729 5.853 4.978 1.00 90.81 83 CYS A O 1
ATOM 644 N N . VAL A 1 84 ? -3.237 4.346 5.718 1.00 90.75 84 VAL A N 1
ATOM 645 C CA . VAL A 1 84 ? -4.234 3.281 5.843 1.00 90.75 84 VAL A CA 1
ATOM 646 C C . VAL A 1 84 ? -5.137 3.480 7.065 1.00 90.75 84 VAL A C 1
ATOM 648 O O . VAL A 1 84 ? -6.277 3.045 7.045 1.00 90.75 84 VAL A O 1
ATOM 651 N N . GLN A 1 85 ? -4.691 4.183 8.108 1.00 90.00 85 GLN A N 1
ATOM 652 C CA . GLN A 1 85 ? -5.506 4.480 9.298 1.00 90.00 85 GLN A CA 1
ATOM 653 C C . GLN A 1 85 ? -6.324 5.777 9.189 1.00 90.00 85 GLN A C 1
ATOM 655 O O . GLN A 1 85 ? -6.869 6.253 10.188 1.00 90.00 85 GLN A O 1
ATOM 660 N N . ALA A 1 86 ? -6.424 6.375 7.999 1.00 88.75 86 ALA A N 1
ATOM 661 C CA . ALA A 1 86 ? -7.286 7.530 7.787 1.00 88.75 86 ALA A CA 1
ATOM 662 C C . ALA A 1 86 ? -8.743 7.201 8.164 1.00 88.75 86 ALA A C 1
ATOM 664 O O . ALA A 1 86 ? -9.225 6.093 7.926 1.00 88.75 86 ALA A O 1
ATOM 665 N N . SER A 1 87 ? -9.471 8.169 8.731 1.00 86.81 87 SER A N 1
ATOM 666 C CA . SER A 1 87 ? -10.832 7.938 9.243 1.00 86.81 87 SER A CA 1
ATOM 667 C C . SER A 1 87 ? -11.782 7.384 8.178 1.00 86.81 87 SER A C 1
ATOM 669 O O . SER A 1 87 ? -12.526 6.452 8.454 1.00 86.81 87 SER A O 1
ATOM 671 N N . SER A 1 88 ? -11.682 7.877 6.939 1.00 84.38 88 SER A N 1
ATOM 672 C CA . SER A 1 88 ? -12.463 7.381 5.800 1.00 84.38 88 SER A CA 1
ATOM 673 C C . SER A 1 88 ? -12.218 5.902 5.495 1.00 84.38 88 SER A C 1
ATOM 675 O O . SER A 1 88 ? -13.133 5.201 5.075 1.00 84.38 88 SER A O 1
ATOM 677 N N . VAL A 1 89 ? -10.998 5.413 5.726 1.00 85.00 89 VAL A N 1
ATOM 678 C CA . VAL A 1 89 ? -10.634 4.010 5.512 1.00 85.00 89 VAL A CA 1
ATOM 679 C C . VAL A 1 89 ? -11.210 3.127 6.616 1.00 85.00 89 VAL A C 1
ATOM 681 O O . VAL A 1 89 ? -11.751 2.060 6.336 1.00 85.00 89 VAL A O 1
ATOM 684 N N . LEU A 1 90 ? -11.140 3.579 7.870 1.00 86.81 90 LEU A N 1
ATOM 685 C CA . LEU A 1 90 ? -11.738 2.866 9.000 1.00 86.81 90 LEU A CA 1
ATOM 686 C C . 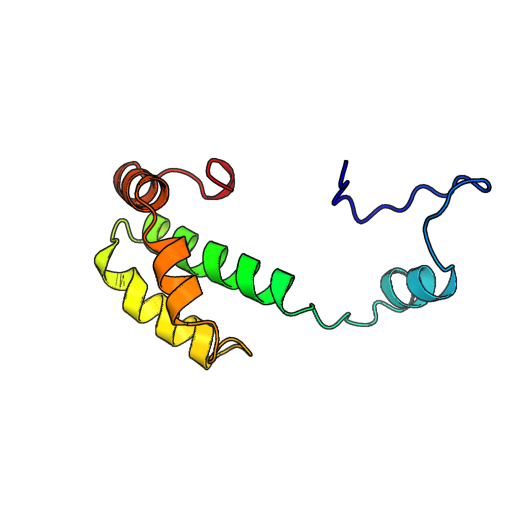LEU A 1 90 ? -13.262 2.755 8.847 1.00 86.81 90 LEU A C 1
ATOM 688 O O . LEU A 1 90 ? -13.829 1.688 9.088 1.00 86.81 90 LEU A O 1
ATOM 692 N N . ASP A 1 91 ? -13.913 3.823 8.386 1.00 85.25 91 ASP A N 1
ATOM 693 C CA . ASP A 1 91 ? -15.345 3.824 8.082 1.00 85.25 91 ASP A CA 1
ATOM 694 C C . ASP A 1 91 ? -15.680 2.818 6.965 1.00 85.25 91 ASP A C 1
ATOM 696 O O . ASP A 1 91 ? -16.643 2.056 7.086 1.00 85.25 91 ASP A O 1
ATOM 700 N N . ALA A 1 92 ? -14.849 2.744 5.919 1.00 82.06 92 ALA A N 1
ATOM 701 C CA . ALA A 1 92 ? -15.015 1.802 4.811 1.00 82.06 92 ALA A CA 1
ATOM 702 C C . ALA A 1 92 ? -14.883 0.332 5.245 1.00 82.06 92 ALA A C 1
ATOM 704 O O . ALA A 1 92 ? -15.666 -0.513 4.804 1.00 82.06 92 ALA A O 1
ATOM 705 N N . ILE A 1 93 ? -13.935 0.024 6.138 1.00 84.50 93 ILE A N 1
ATOM 706 C CA . ILE A 1 93 ? -13.757 -1.327 6.698 1.00 84.50 93 ILE A CA 1
ATOM 707 C C . ILE A 1 93 ? -15.008 -1.762 7.464 1.00 84.50 93 ILE A C 1
ATOM 709 O O . ILE A 1 93 ? -15.458 -2.896 7.308 1.00 84.50 93 ILE A O 1
ATOM 713 N N . ASN A 1 94 ? -15.600 -0.857 8.243 1.00 81.38 94 ASN A N 1
ATOM 714 C CA . ASN A 1 94 ? -16.809 -1.145 9.014 1.00 81.38 94 ASN A CA 1
ATOM 715 C C . ASN A 1 94 ? -18.062 -1.272 8.133 1.00 81.38 94 ASN A C 1
ATOM 717 O O . ASN A 1 94 ? -18.969 -2.036 8.462 1.00 81.38 94 ASN A O 1
ATOM 721 N N . ALA A 1 95 ? -18.123 -0.529 7.024 1.00 82.81 95 ALA A N 1
ATOM 722 C CA . ALA A 1 95 ? -19.240 -0.565 6.081 1.00 82.81 95 ALA A CA 1
ATOM 723 C C . ALA A 1 95 ? -19.156 -1.719 5.062 1.00 82.81 95 ALA A C 1
ATOM 725 O O . ALA A 1 95 ? -20.162 -2.038 4.428 1.00 82.81 95 ALA A O 1
ATOM 726 N N . GLY A 1 96 ? -17.982 -2.342 4.901 1.00 74.12 96 GLY A N 1
ATOM 727 C CA . GLY A 1 96 ? -17.730 -3.351 3.868 1.00 74.12 96 GLY A CA 1
ATOM 728 C C . GLY A 1 96 ? -17.664 -2.768 2.450 1.00 74.12 96 GLY A C 1
ATOM 729 O O . GLY A 1 96 ? -18.121 -3.420 1.513 1.00 74.12 96 GLY A O 1
ATOM 730 N N . GLY A 1 97 ? -17.157 -1.537 2.304 1.00 69.75 97 GLY A N 1
ATOM 731 C CA . GLY A 1 97 ? -17.063 -0.823 1.021 1.00 69.75 97 GLY A CA 1
ATOM 732 C C . GLY A 1 97 ? -15.971 -1.350 0.078 1.00 69.75 97 GLY A C 1
ATOM 733 O O . GLY A 1 97 ? -15.250 -2.287 0.408 1.00 69.75 97 GLY A O 1
ATOM 734 N N . GLU A 1 98 ? -15.816 -0.735 -1.097 1.00 66.62 98 GLU A N 1
ATOM 735 C CA . GLU A 1 98 ? -14.735 -1.048 -2.048 1.00 66.62 98 GLU A CA 1
ATOM 736 C C . GLU A 1 98 ? -13.620 0.012 -2.001 1.00 66.62 98 GLU A C 1
ATOM 738 O O . GLU A 1 98 ? -13.867 1.187 -1.747 1.00 66.62 98 GLU A O 1
ATOM 743 N N . VAL A 1 99 ? -12.368 -0.389 -2.254 1.00 63.62 99 VAL A N 1
ATOM 744 C CA . VAL A 1 99 ? -11.190 0.494 -2.100 1.00 63.62 99 VAL A CA 1
ATOM 745 C C . VAL A 1 99 ? -11.160 1.653 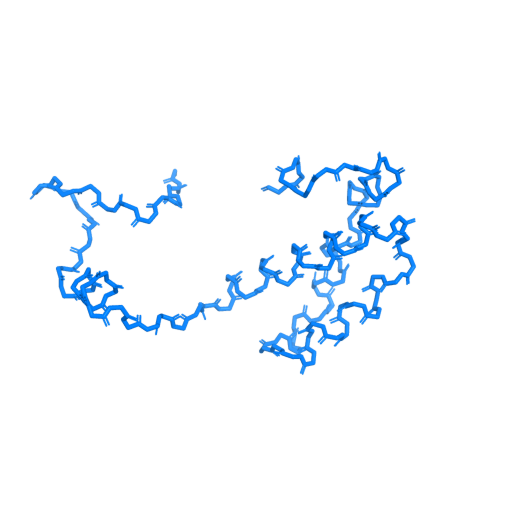-3.098 1.00 63.62 99 VAL A C 1
ATOM 747 O O . VAL A 1 99 ? -10.685 2.732 -2.753 1.00 63.62 99 VAL A O 1
ATOM 750 N N . GLU A 1 100 ? -11.713 1.463 -4.297 1.00 60.25 100 GLU A N 1
ATOM 751 C CA . GLU A 1 100 ? -11.758 2.481 -5.362 1.00 60.25 100 GLU A CA 1
ATOM 752 C C . GLU A 1 100 ? -12.703 3.657 -5.044 1.00 60.25 100 GLU A C 1
ATOM 754 O O . GLU A 1 100 ? -12.645 4.679 -5.718 1.00 60.25 100 GLU A O 1
ATOM 759 N N . GLU A 1 101 ? -13.567 3.567 -4.024 1.00 53.38 101 GLU A N 1
ATOM 760 C CA . GLU A 1 101 ? -14.438 4.694 -3.642 1.00 53.38 101 GLU A CA 1
ATOM 761 C C . GLU A 1 101 ? -13.712 5.766 -2.806 1.00 53.38 101 GLU A C 1
ATOM 763 O O . GLU A 1 101 ? -14.237 6.866 -2.620 1.00 53.38 101 GLU A O 1
ATOM 768 N N . TYR A 1 102 ? -12.500 5.475 -2.316 1.00 51.72 102 TYR A N 1
ATOM 769 C CA . TYR A 1 102 ? -11.801 6.303 -1.325 1.00 51.72 102 TYR A CA 1
ATOM 770 C C . TYR A 1 102 ? -10.405 6.789 -1.764 1.00 51.72 102 TYR A C 1
ATOM 772 O O . TYR A 1 102 ? -9.759 7.507 -0.993 1.00 51.72 102 TYR A O 1
ATOM 780 N N . PHE A 1 103 ? -9.958 6.440 -2.979 1.00 50.38 103 PHE A N 1
ATOM 781 C CA . PHE A 1 103 ? -8.663 6.808 -3.583 1.00 50.38 103 PHE A CA 1
ATOM 782 C C . PHE A 1 103 ? -8.830 7.306 -5.023 1.00 50.38 103 PHE A C 1
ATOM 784 O O . PHE A 1 103 ? -8.002 8.152 -5.443 1.00 50.38 103 PHE A O 1
#